Protein AF-A0A6L4BAV4-F1 (afdb_monomer_lite)

Radius of gyration: 19.7 Å; chains: 1; bounding box: 56×46×55 Å

Foldseek 3Di:
DDDDDPPDPDPPPADDADPVDDDVVNHPDDDDPPDDLLNVLVVLLVVLVVVLVVLVVVCVVPVALQSLLVSLLSVVVSVVSVVVSVVVDPDDDDDDPDPLNVLVVQLVVLVVQLVVDPDSSSNSNSSSNNVNSVVVNVVVVD

Secondary structure (DSSP, 8-state):
-------PPPP-------TT---TTS-SS---TT--HHHHHHHHHHHHHHHHHHHHHHHHHHT-HHHHHHHHHHHHHHHHHHHHHHTTS--PPPP---HHHHHHHHHHHHHHHHHH-SSHHHHHHHHHHHHHHHHHHHHHH-

Structure (mmCIF, N/CA/C/O backbone):
data_AF-A0A6L4BAV4-F1
#
_entry.id   AF-A0A6L4BAV4-F1
#
loop_
_atom_site.group_PDB
_atom_site.id
_atom_site.type_symbol
_atom_site.label_atom_id
_atom_site.label_alt_id
_atom_site.label_comp_id
_atom_site.label_asym_id
_atom_site.label_entity_id
_atom_site.label_seq_id
_atom_site.pdbx_PDB_ins_code
_atom_site.Cartn_x
_atom_site.Cartn_y
_atom_site.Cartn_z
_atom_site.occupancy
_atom_site.B_iso_or_equiv
_atom_site.auth_seq_id
_atom_site.auth_comp_id
_atom_site.auth_asym_id
_atom_site.auth_atom_id
_atom_site.pdbx_PDB_model_num
ATOM 1 N N . MET A 1 1 ? -36.711 -8.648 38.706 1.00 34.78 1 MET A N 1
ATOM 2 C CA . MET A 1 1 ? -36.592 -9.532 37.530 1.00 34.78 1 MET A CA 1
ATOM 3 C C . MET A 1 1 ? -35.743 -8.807 36.506 1.00 34.78 1 MET A C 1
ATOM 5 O O . MET A 1 1 ? -36.156 -7.759 36.032 1.00 34.78 1 MET A O 1
ATOM 9 N N . SER A 1 2 ? -34.515 -9.276 36.291 1.00 39.09 2 SER A N 1
ATOM 10 C CA . SER A 1 2 ? -33.519 -8.595 35.460 1.00 39.09 2 SER A CA 1
ATOM 11 C C . SER A 1 2 ? -33.776 -8.884 33.985 1.00 39.09 2 SER A C 1
ATOM 13 O O . SER A 1 2 ? -33.792 -10.043 33.577 1.00 39.09 2 SER A O 1
ATOM 15 N N . HIS A 1 3 ? -33.984 -7.831 33.195 1.00 40.06 3 HIS A N 1
ATOM 16 C CA . HIS A 1 3 ? -34.054 -7.918 31.742 1.00 40.06 3 HIS A CA 1
ATOM 17 C C . HIS A 1 3 ? -32.675 -8.316 31.198 1.00 40.06 3 HIS A C 1
ATOM 19 O O . HIS A 1 3 ? -31.732 -7.529 31.236 1.00 40.06 3 HIS A O 1
ATOM 25 N N . LEU A 1 4 ? -32.563 -9.552 30.708 1.00 40.56 4 LEU A N 1
ATOM 26 C CA . LEU A 1 4 ? -31.474 -9.991 29.840 1.00 40.56 4 LEU A CA 1
ATOM 27 C C . LEU A 1 4 ? -31.533 -9.153 28.558 1.00 40.56 4 LEU A C 1
ATOM 29 O O . LEU A 1 4 ? -32.383 -9.378 27.698 1.00 40.56 4 LEU A O 1
ATOM 33 N N . ALA A 1 5 ? -30.655 -8.158 28.452 1.00 45.88 5 ALA A N 1
ATOM 34 C CA . ALA A 1 5 ? -30.417 -7.466 27.198 1.00 45.88 5 ALA A CA 1
ATOM 35 C C . ALA A 1 5 ? -29.822 -8.479 26.212 1.00 45.88 5 ALA A C 1
ATOM 37 O O . ALA A 1 5 ? -28.716 -8.983 26.417 1.00 45.88 5 ALA A O 1
ATOM 38 N N . LEU A 1 6 ? -30.579 -8.806 25.163 1.00 39.69 6 LEU A N 1
ATOM 39 C CA . LEU A 1 6 ? -30.077 -9.551 24.017 1.00 39.69 6 LEU A CA 1
ATOM 40 C C . LEU A 1 6 ? -28.946 -8.716 23.399 1.00 39.69 6 LEU A C 1
ATOM 42 O O . LEU A 1 6 ? -29.198 -7.706 22.741 1.00 39.69 6 LEU A O 1
ATOM 46 N N . VAL A 1 7 ? -27.696 -9.102 23.649 1.00 48.72 7 VAL A N 1
ATOM 47 C CA . VAL A 1 7 ? -26.542 -8.521 22.959 1.00 48.72 7 VAL A CA 1
ATOM 48 C C . VAL A 1 7 ? -26.656 -8.960 21.505 1.00 48.72 7 VAL A C 1
ATOM 50 O O . VAL A 1 7 ? -26.440 -10.128 21.182 1.00 48.72 7 VAL A O 1
ATOM 53 N N . ALA A 1 8 ? -27.065 -8.042 20.630 1.00 46.94 8 ALA A N 1
ATOM 54 C CA . ALA A 1 8 ? -27.063 -8.292 19.198 1.00 46.94 8 ALA A CA 1
ATOM 55 C C . ALA A 1 8 ? -25.633 -8.678 18.768 1.00 46.94 8 ALA A C 1
ATOM 57 O O . ALA A 1 8 ? -24.680 -8.001 19.172 1.00 46.94 8 ALA A O 1
ATOM 58 N N . PRO A 1 9 ? -25.447 -9.757 17.985 1.00 48.31 9 PRO A N 1
ATOM 59 C CA . PRO A 1 9 ? -24.123 -10.131 17.510 1.00 48.31 9 PRO A CA 1
ATOM 60 C C . PRO A 1 9 ? -23.546 -8.980 16.684 1.00 48.31 9 PRO A C 1
ATOM 62 O O . PRO A 1 9 ? -24.213 -8.448 15.794 1.00 48.31 9 PRO A O 1
ATOM 65 N N . ALA A 1 10 ? -22.313 -8.576 17.000 1.00 49.53 10 ALA A N 1
ATOM 66 C CA . ALA A 1 10 ? -21.615 -7.539 16.251 1.00 49.53 10 ALA A CA 1
ATOM 67 C C . ALA A 1 10 ? -21.596 -7.909 14.754 1.00 49.53 10 ALA A C 1
ATOM 69 O O . ALA A 1 10 ? -21.396 -9.086 14.428 1.00 49.53 10 ALA A O 1
ATOM 70 N N . PRO A 1 11 ? -21.809 -6.947 13.837 1.00 46.53 11 PRO A N 1
ATOM 71 C CA . PRO A 1 11 ? -21.802 -7.230 12.409 1.00 46.53 11 PRO A CA 1
ATOM 72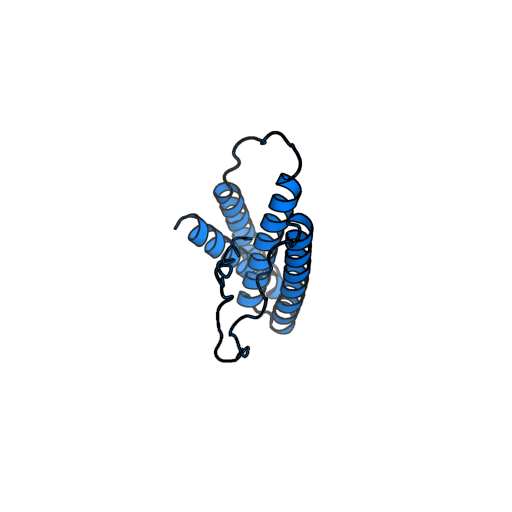 C C . PRO A 1 11 ? -20.472 -7.884 12.020 1.00 46.53 11 PRO A C 1
ATOM 74 O O . PRO A 1 11 ? -19.403 -7.293 12.184 1.00 46.53 11 PRO A O 1
ATOM 77 N N . LYS A 1 12 ? -20.544 -9.121 11.515 1.00 49.75 12 LYS A N 1
ATOM 78 C CA . LYS A 1 12 ? -19.394 -9.840 10.964 1.00 49.75 12 LYS A CA 1
ATOM 79 C C . LYS A 1 12 ? -18.974 -9.134 9.675 1.00 49.75 12 LYS A C 1
ATOM 81 O O . LYS A 1 12 ? -19.543 -9.378 8.616 1.00 49.75 12 LYS A O 1
ATOM 86 N N . ARG A 1 13 ? -18.006 -8.223 9.765 1.00 48.59 13 ARG A N 1
ATOM 87 C CA . ARG A 1 13 ? -17.302 -7.709 8.587 1.00 48.59 13 ARG A CA 1
ATOM 88 C C . ARG A 1 13 ? -16.285 -8.768 8.178 1.00 48.59 13 ARG A C 1
ATOM 90 O O . ARG A 1 13 ? -15.280 -8.940 8.861 1.00 48.59 13 ARG A O 1
ATOM 97 N N . GLY A 1 14 ? -16.604 -9.515 7.127 1.00 48.66 14 GLY A N 1
ATOM 98 C CA . GLY A 1 14 ? -15.708 -10.525 6.580 1.00 48.66 14 GLY A CA 1
ATOM 99 C C . GLY A 1 14 ? -14.543 -9.891 5.834 1.00 48.66 14 GLY A C 1
ATOM 100 O O . GLY A 1 14 ? -14.734 -8.976 5.036 1.00 48.66 14 GLY A O 1
ATOM 101 N N . THR A 1 15 ? -13.336 -10.380 6.094 1.00 47.38 15 THR A N 1
ATOM 102 C CA . THR A 1 15 ? -12.187 -10.180 5.207 1.00 47.38 15 THR A CA 1
ATOM 103 C C . THR A 1 15 ? -12.368 -11.114 4.012 1.00 47.38 15 THR A C 1
ATOM 105 O O . THR A 1 15 ? -12.703 -12.274 4.229 1.00 47.38 15 THR A O 1
ATOM 108 N N . ALA A 1 16 ? -12.210 -10.617 2.782 1.00 47.41 16 ALA A N 1
ATOM 109 C CA . ALA A 1 16 ? -12.504 -11.343 1.541 1.00 47.41 16 ALA A CA 1
ATOM 110 C C . ALA A 1 16 ? -12.085 -12.829 1.562 1.00 47.41 16 ALA A C 1
ATOM 112 O O . ALA A 1 16 ? -10.977 -13.168 1.979 1.00 47.41 16 ALA A O 1
ATOM 113 N N . SER A 1 17 ? -12.970 -13.711 1.085 1.00 49.16 17 SER A N 1
ATOM 114 C CA . SER A 1 17 ? -12.679 -15.136 0.917 1.00 49.16 17 SER A CA 1
ATOM 115 C C . SER A 1 17 ? -11.911 -15.370 -0.382 1.00 49.16 17 SER A C 1
ATOM 117 O O . SER A 1 17 ? -12.371 -14.960 -1.447 1.00 49.16 17 SER A O 1
ATOM 119 N N . HIS A 1 18 ? -10.791 -16.083 -0.313 1.00 53.41 18 HIS A N 1
ATOM 120 C CA . HIS A 1 18 ? -10.119 -16.647 -1.484 1.00 53.41 18 HIS A CA 1
ATOM 121 C C . HIS A 1 18 ? -10.379 -18.158 -1.523 1.00 53.41 18 HIS A C 1
ATOM 123 O O . HIS A 1 18 ? -10.443 -18.776 -0.460 1.00 53.41 18 HIS A O 1
ATOM 129 N N . GLU A 1 19 ? -10.463 -18.777 -2.709 1.00 55.31 19 GLU A N 1
ATOM 130 C CA . GLU A 1 19 ? -10.677 -20.237 -2.836 1.00 55.31 19 GLU A CA 1
ATOM 131 C C . GLU A 1 19 ? -9.659 -21.067 -2.039 1.00 55.31 19 GLU A C 1
ATOM 133 O O . GLU A 1 19 ? -9.982 -22.141 -1.548 1.00 55.31 19 GLU A O 1
ATOM 138 N N . PHE A 1 20 ? -8.445 -20.549 -1.846 1.00 53.06 20 PHE A N 1
ATOM 139 C CA . PHE A 1 20 ? -7.386 -21.237 -1.109 1.00 53.06 20 PHE A CA 1
ATOM 140 C C . PHE A 1 20 ? -7.485 -21.086 0.423 1.00 53.06 20 PHE A C 1
ATOM 142 O O . PHE A 1 20 ? -6.972 -21.923 1.162 1.00 53.06 20 PHE A O 1
ATOM 149 N N . PHE A 1 21 ? -8.153 -20.042 0.926 1.00 49.97 21 PHE A N 1
ATOM 150 C CA . PHE A 1 21 ? -8.281 -19.771 2.361 1.00 49.97 21 PHE A CA 1
ATOM 151 C C . PHE A 1 21 ? -9.686 -20.124 2.848 1.00 49.97 21 PHE A C 1
ATOM 153 O O . PHE A 1 21 ? -10.569 -19.275 2.953 1.00 49.97 21 PHE A O 1
ATOM 160 N N . HIS A 1 22 ? -9.897 -21.399 3.169 1.00 48.09 22 HIS A N 1
ATOM 161 C CA . HIS A 1 22 ? -11.105 -21.857 3.854 1.00 48.09 22 HIS A CA 1
ATOM 162 C C . HIS A 1 22 ? -10.890 -21.803 5.371 1.00 48.09 22 HIS A C 1
ATOM 164 O O . HIS A 1 22 ? -10.488 -22.776 6.004 1.00 48.09 22 HIS A O 1
ATOM 170 N N . SER A 1 23 ? -11.143 -20.640 5.971 1.00 50.44 23 SER A N 1
ATOM 171 C CA . SER A 1 23 ? -11.423 -20.577 7.411 1.00 50.44 23 SER A CA 1
ATOM 172 C C . SER A 1 23 ? -12.778 -21.251 7.657 1.00 50.44 23 SER A C 1
ATOM 174 O O . SER A 1 23 ? -13.710 -21.025 6.888 1.00 50.44 23 SER A O 1
ATOM 176 N N . ILE A 1 24 ? -12.904 -22.056 8.720 1.00 52.28 24 ILE A N 1
ATOM 177 C CA . ILE A 1 24 ? -14.148 -22.768 9.094 1.00 52.28 24 ILE A CA 1
ATOM 178 C C . ILE A 1 24 ? -15.344 -21.797 9.215 1.00 52.28 24 ILE A C 1
ATOM 180 O O . ILE A 1 24 ? -16.478 -22.188 8.960 1.00 52.28 24 ILE A O 1
ATOM 184 N N . ASP A 1 25 ? -15.075 -20.514 9.493 1.00 54.38 25 ASP A N 1
ATOM 185 C CA . ASP A 1 25 ? -16.064 -19.430 9.554 1.00 54.38 25 ASP A CA 1
ATOM 186 C C . ASP A 1 25 ? -15.827 -18.312 8.513 1.00 54.38 25 ASP A C 1
ATOM 188 O O . ASP A 1 25 ? -16.386 -17.219 8.640 1.00 54.38 25 ASP A O 1
ATOM 192 N N . GLY A 1 26 ? -14.951 -18.527 7.524 1.00 52.69 26 GLY A N 1
ATOM 193 C CA . GLY A 1 26 ? -14.617 -17.568 6.459 1.00 52.69 26 GLY A CA 1
ATOM 194 C C . GLY A 1 26 ? -13.851 -16.312 6.899 1.00 52.69 26 GLY A C 1
ATOM 195 O O . GLY A 1 26 ? -13.510 -15.483 6.063 1.00 52.69 26 GLY A O 1
ATOM 196 N N . ASN A 1 27 ? -13.553 -16.158 8.191 1.00 52.59 27 ASN A N 1
ATOM 197 C CA . ASN A 1 27 ? -12.874 -14.983 8.735 1.00 52.59 27 ASN A CA 1
ATOM 198 C C . ASN A 1 27 ? -11.450 -15.338 9.178 1.00 52.59 27 ASN A C 1
ATOM 200 O O . ASN A 1 27 ? -11.263 -16.306 9.918 1.00 52.59 27 ASN A O 1
ATOM 204 N N . LEU A 1 28 ? -10.460 -14.542 8.759 1.00 55.16 28 LEU A N 1
ATOM 205 C CA . LEU A 1 28 ? -9.082 -14.630 9.266 1.00 55.16 28 LEU A CA 1
ATOM 206 C C . LEU A 1 28 ? -8.942 -13.987 10.655 1.00 55.16 28 LEU A C 1
ATOM 208 O O . LEU A 1 28 ? -8.058 -14.350 11.425 1.00 55.16 28 LEU A O 1
ATOM 212 N N . LEU A 1 29 ? -9.836 -13.051 10.989 1.00 58.19 29 LEU A N 1
ATOM 213 C CA . LEU A 1 29 ? -9.866 -12.338 12.264 1.00 58.19 29 LEU A CA 1
ATOM 214 C C . LEU A 1 29 ? -11.294 -12.292 12.814 1.00 58.19 29 LEU A C 1
ATOM 216 O O . LEU A 1 29 ? -12.257 -12.101 12.074 1.00 58.19 29 LEU A O 1
ATOM 220 N N . GLN A 1 30 ? -11.435 -12.438 14.130 1.00 57.56 30 GLN A N 1
ATOM 221 C CA . GLN A 1 30 ? -12.715 -12.253 14.813 1.00 57.56 30 GLN A CA 1
ATOM 222 C C . GLN A 1 30 ? -12.865 -10.799 15.267 1.00 57.56 30 GLN A C 1
ATOM 224 O O . GLN A 1 30 ? -12.029 -10.292 16.013 1.00 57.56 30 GLN A O 1
ATOM 229 N N . VAL A 1 31 ? -13.968 -10.152 14.887 1.00 60.84 31 VAL A N 1
ATOM 230 C CA . VAL A 1 31 ? -14.352 -8.843 15.435 1.00 60.84 31 VAL A CA 1
ATOM 231 C C . VAL A 1 31 ? -14.818 -9.045 16.879 1.00 60.84 31 VAL A C 1
ATOM 233 O O . VAL A 1 31 ? -15.850 -9.673 17.116 1.00 60.84 31 VAL A O 1
ATOM 236 N N . ARG A 1 32 ? -14.058 -8.533 17.852 1.00 62.75 32 ARG A N 1
ATOM 237 C CA . ARG A 1 32 ? -14.400 -8.599 19.282 1.00 62.75 32 ARG A CA 1
ATOM 238 C C . ARG A 1 32 ? -14.762 -7.212 19.802 1.00 62.75 32 ARG A C 1
ATOM 240 O O . ARG A 1 32 ? -14.087 -6.236 19.492 1.00 62.75 32 ARG A O 1
ATOM 247 N N . GLN A 1 33 ? -15.824 -7.132 20.602 1.00 63.72 33 GLN A N 1
ATOM 248 C CA . GLN A 1 33 ? -16.158 -5.907 21.331 1.00 63.72 33 GLN A CA 1
ATOM 249 C C . GLN A 1 33 ? -15.165 -5.690 22.482 1.00 63.72 33 GLN A C 1
ATOM 251 O O . GLN A 1 33 ? -14.697 -6.655 23.084 1.00 63.72 33 GLN A O 1
ATOM 256 N N . GLY A 1 34 ? -14.871 -4.426 22.794 1.00 69.62 34 GLY A N 1
ATOM 257 C CA . GLY A 1 34 ? -14.026 -4.048 23.932 1.00 69.62 34 GLY A CA 1
ATOM 258 C C . GLY A 1 34 ? -12.518 -4.034 23.666 1.00 69.62 34 GLY A C 1
ATOM 259 O O . GLY A 1 34 ? -11.758 -3.859 24.612 1.00 69.62 34 GLY A O 1
ATOM 260 N N . ILE A 1 35 ? -12.071 -4.203 22.414 1.00 73.44 35 ILE A N 1
ATOM 261 C CA . ILE A 1 35 ? -10.670 -3.939 22.057 1.00 73.44 35 ILE A CA 1
ATOM 262 C C . ILE A 1 35 ? -10.453 -2.424 22.038 1.00 73.44 35 ILE A C 1
ATOM 264 O O . ILE A 1 35 ? -11.229 -1.688 21.427 1.00 73.44 35 ILE A O 1
ATOM 268 N N . ASP A 1 36 ? -9.393 -1.980 22.708 1.00 82.56 36 ASP A N 1
ATOM 269 C CA . ASP A 1 36 ? -8.949 -0.593 22.668 1.00 82.56 36 ASP A CA 1
ATOM 270 C C . ASP A 1 36 ? -8.557 -0.181 21.238 1.00 82.56 36 ASP A C 1
ATOM 272 O O . ASP A 1 36 ? -7.832 -0.899 20.546 1.00 82.56 36 ASP A O 1
ATOM 276 N N . LEU A 1 37 ? -9.053 0.974 20.785 1.00 81.69 37 LEU A N 1
ATOM 277 C CA . LEU A 1 37 ? -8.864 1.434 19.409 1.00 81.69 37 LEU A CA 1
ATOM 278 C C . LEU A 1 37 ? -7.384 1.675 19.084 1.00 81.69 37 LEU A C 1
ATOM 280 O O . LEU A 1 37 ? -6.946 1.300 18.000 1.00 81.69 37 LEU A O 1
ATOM 284 N N . SER A 1 38 ? -6.612 2.257 20.007 1.00 82.12 38 SER A N 1
ATOM 285 C CA . SER A 1 38 ? -5.183 2.508 19.783 1.00 82.12 38 SER A CA 1
ATOM 286 C C . SER A 1 38 ? -4.415 1.192 19.693 1.00 82.12 38 SER A C 1
ATOM 288 O O . SER A 1 38 ? -3.658 0.988 18.746 1.00 82.12 38 SER A O 1
ATOM 290 N N . ALA A 1 39 ? -4.694 0.239 20.587 1.00 81.69 39 ALA A N 1
ATOM 291 C CA . ALA A 1 39 ? -4.105 -1.095 20.511 1.00 81.69 39 ALA A CA 1
ATOM 292 C C . ALA A 1 39 ? -4.459 -1.826 19.200 1.00 81.69 39 ALA A C 1
ATOM 294 O O . ALA A 1 39 ? -3.611 -2.512 18.627 1.00 81.69 39 ALA A O 1
ATOM 295 N N . ALA A 1 40 ? -5.692 -1.675 18.704 1.00 84.44 40 ALA A N 1
ATOM 296 C CA . ALA A 1 40 ? -6.117 -2.265 17.436 1.00 84.44 40 ALA A CA 1
ATOM 297 C C . ALA A 1 40 ? -5.400 -1.636 16.229 1.00 84.44 40 ALA A C 1
ATOM 299 O O . ALA A 1 40 ? -4.951 -2.364 15.344 1.00 84.44 40 ALA A O 1
ATOM 300 N N . LEU A 1 41 ? -5.267 -0.305 16.194 1.00 86.94 41 LEU A N 1
ATOM 301 C CA . LEU A 1 41 ? -4.551 0.405 15.128 1.00 86.94 41 LEU A CA 1
ATOM 302 C C . LEU A 1 41 ? -3.066 0.022 15.103 1.00 86.94 41 LEU A C 1
ATOM 304 O O . LEU A 1 41 ? -2.541 -0.279 14.031 1.00 86.94 41 LEU A O 1
ATOM 308 N N . LEU A 1 42 ? -2.424 -0.085 16.271 1.00 85.12 42 LEU A N 1
ATOM 309 C CA . LEU A 1 42 ? -1.041 -0.550 16.381 1.00 85.12 42 LEU A CA 1
ATOM 310 C C . LEU A 1 42 ? -0.875 -1.978 15.836 1.00 85.12 42 LEU A C 1
ATOM 312 O O . LEU A 1 42 ? 0.027 -2.240 15.041 1.00 85.12 42 LEU A O 1
ATOM 316 N N . GLN A 1 43 ? -1.770 -2.901 16.206 1.00 84.81 43 GLN A N 1
ATOM 317 C CA . GLN A 1 43 ? -1.744 -4.277 15.694 1.00 84.81 43 GLN A CA 1
ATOM 318 C C . GLN A 1 43 ? -1.900 -4.331 14.170 1.00 84.81 43 GLN A C 1
ATOM 320 O O . GLN A 1 43 ? -1.178 -5.076 13.506 1.00 84.81 43 GLN A O 1
ATOM 325 N N . VAL A 1 44 ? -2.809 -3.530 13.606 1.00 88.31 44 VAL A N 1
ATOM 326 C CA . VAL A 1 44 ? -2.973 -3.420 12.150 1.00 88.31 44 VAL A CA 1
ATOM 327 C C . VAL A 1 44 ? -1.706 -2.862 11.503 1.00 88.31 44 VAL A C 1
ATOM 329 O O . VAL A 1 44 ? -1.262 -3.411 10.499 1.00 88.31 44 VAL A O 1
ATOM 332 N N . SER A 1 45 ? -1.085 -1.836 12.087 1.00 86.62 45 SER A N 1
ATOM 333 C CA . SER A 1 45 ? 0.164 -1.268 11.570 1.00 86.62 45 SER A CA 1
ATOM 334 C C . SER A 1 45 ? 1.291 -2.306 11.521 1.00 86.62 45 SER A C 1
ATOM 336 O O . SER A 1 45 ? 1.945 -2.451 10.489 1.00 86.62 45 SER A O 1
ATOM 338 N N . CYS A 1 46 ? 1.464 -3.110 12.577 1.00 86.25 46 CYS A N 1
ATOM 339 C CA . CYS A 1 46 ? 2.452 -4.196 12.598 1.00 86.25 46 CYS A CA 1
ATOM 340 C C . CYS A 1 46 ? 2.171 -5.286 11.547 1.00 86.25 46 CYS A C 1
ATOM 342 O O . CYS A 1 46 ? 3.098 -5.803 10.916 1.00 86.25 46 CYS A O 1
ATOM 344 N N . LEU A 1 47 ? 0.899 -5.646 11.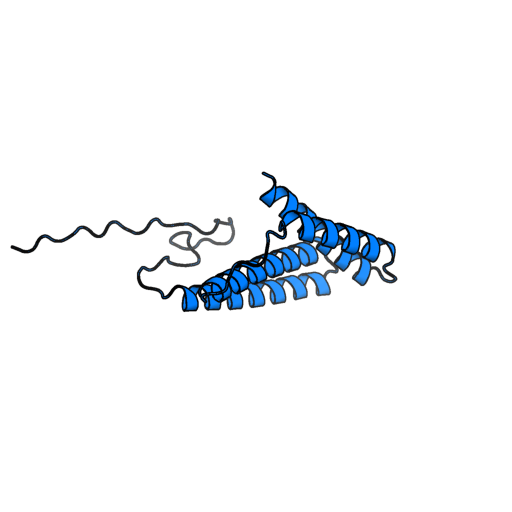347 1.00 90.50 47 LEU A N 1
ATOM 345 C CA . LEU A 1 47 ? 0.506 -6.618 10.322 1.00 90.50 47 LEU A CA 1
ATOM 346 C C . LEU A 1 47 ? 0.768 -6.087 8.910 1.00 90.50 47 LEU A C 1
ATOM 348 O O . LEU A 1 47 ? 1.259 -6.837 8.069 1.00 90.50 47 LEU A O 1
ATOM 352 N N . LEU A 1 48 ? 0.480 -4.808 8.656 1.00 92.69 48 LEU A N 1
ATOM 353 C CA . LEU A 1 48 ? 0.770 -4.164 7.375 1.00 92.69 48 LEU A CA 1
ATOM 354 C C . LEU A 1 48 ? 2.278 -4.106 7.110 1.00 92.69 48 LEU A C 1
ATOM 356 O O . LEU A 1 48 ? 2.695 -4.415 5.999 1.00 92.69 48 LEU A O 1
ATOM 360 N N . ASP A 1 49 ? 3.107 -3.819 8.116 1.00 90.50 49 ASP A N 1
ATOM 361 C CA . ASP A 1 49 ? 4.566 -3.844 7.944 1.00 90.50 49 ASP A CA 1
ATOM 362 C C . ASP A 1 49 ? 5.075 -5.251 7.589 1.00 90.50 49 ASP A C 1
ATOM 364 O O . ASP A 1 49 ? 5.852 -5.428 6.649 1.00 90.50 49 ASP A O 1
ATOM 368 N N . THR A 1 50 ? 4.550 -6.276 8.268 1.00 91.75 50 THR A N 1
ATOM 369 C CA . THR A 1 50 ? 4.873 -7.683 7.975 1.00 91.75 50 THR A CA 1
ATOM 370 C C . THR A 1 50 ? 4.432 -8.078 6.562 1.00 91.75 50 THR A C 1
ATOM 372 O O . THR A 1 50 ? 5.190 -8.706 5.823 1.00 91.75 50 THR A O 1
ATOM 375 N N . ALA A 1 51 ? 3.218 -7.689 6.159 1.00 92.75 51 ALA A N 1
ATOM 376 C CA . ALA A 1 51 ? 2.696 -7.954 4.822 1.00 92.75 51 ALA A CA 1
ATOM 377 C C . ALA A 1 51 ? 3.534 -7.253 3.745 1.00 92.75 51 ALA A C 1
ATOM 379 O O . ALA A 1 51 ? 3.882 -7.868 2.738 1.00 92.75 51 ALA A O 1
ATOM 380 N N . ARG A 1 52 ? 3.919 -5.993 3.977 1.00 94.06 52 ARG A N 1
ATOM 381 C CA . ARG A 1 52 ? 4.792 -5.234 3.078 1.00 94.06 52 ARG A CA 1
ATOM 382 C C . ARG A 1 52 ? 6.141 -5.922 2.916 1.00 94.06 52 ARG A C 1
ATOM 384 O O . ARG A 1 52 ? 6.582 -6.096 1.786 1.00 94.06 52 ARG A O 1
ATOM 391 N N . ALA A 1 53 ? 6.772 -6.347 4.011 1.00 92.56 53 ALA A N 1
ATOM 392 C CA . ALA A 1 53 ? 8.053 -7.050 3.969 1.00 92.56 53 ALA A CA 1
ATOM 393 C C . ALA A 1 53 ? 7.968 -8.359 3.164 1.00 92.56 53 ALA A C 1
ATOM 395 O O . ALA A 1 53 ? 8.825 -8.621 2.321 1.00 92.56 53 ALA A O 1
ATOM 396 N N . ALA A 1 54 ? 6.907 -9.147 3.365 1.00 93.06 54 ALA A N 1
ATOM 397 C CA . ALA A 1 54 ? 6.686 -10.381 2.613 1.00 93.06 54 ALA A CA 1
ATOM 398 C C . ALA A 1 54 ? 6.509 -10.119 1.107 1.00 93.06 54 ALA A C 1
ATOM 400 O O . ALA A 1 54 ? 7.131 -10.785 0.282 1.00 93.06 54 ALA A O 1
ATOM 401 N N . VAL A 1 55 ? 5.702 -9.119 0.742 1.00 93.12 55 VAL A N 1
ATOM 402 C CA . VAL A 1 55 ? 5.473 -8.751 -0.663 1.00 93.12 55 VAL A CA 1
ATOM 403 C C . VAL A 1 55 ? 6.733 -8.159 -1.303 1.00 93.12 55 VAL A C 1
ATOM 405 O O . VAL A 1 55 ? 7.020 -8.461 -2.459 1.00 93.12 55 VAL A O 1
ATOM 408 N N . LEU A 1 56 ? 7.520 -7.368 -0.566 1.00 91.56 56 LEU A N 1
ATOM 409 C CA . LEU A 1 56 ? 8.802 -6.854 -1.052 1.00 91.56 56 LEU A CA 1
ATOM 410 C C . LEU A 1 56 ? 9.795 -7.981 -1.330 1.00 91.56 56 LEU A C 1
ATOM 412 O O . LEU A 1 56 ? 10.436 -7.935 -2.372 1.00 91.56 56 LEU A O 1
ATOM 416 N N . SER A 1 57 ? 9.877 -9.007 -0.476 1.00 92.69 57 SER A N 1
ATOM 417 C CA . SER A 1 57 ? 10.719 -10.182 -0.749 1.00 92.69 57 SER A CA 1
ATOM 418 C C . SER A 1 57 ? 10.365 -10.809 -2.099 1.00 92.69 57 SER A C 1
ATOM 420 O O . SER A 1 57 ? 11.239 -10.995 -2.937 1.00 92.69 57 SER A O 1
ATOM 422 N N . VAL A 1 58 ? 9.071 -11.039 -2.355 1.00 93.00 58 VAL A N 1
ATOM 423 C CA . VAL A 1 58 ? 8.589 -11.565 -3.645 1.00 93.00 58 VAL A CA 1
ATOM 424 C C . VAL A 1 58 ? 8.948 -10.622 -4.797 1.00 93.00 58 VAL A C 1
ATOM 426 O O . VAL A 1 58 ? 9.412 -11.069 -5.845 1.00 93.00 58 VAL A O 1
ATOM 429 N N . ALA A 1 59 ? 8.764 -9.313 -4.608 1.00 90.62 59 ALA A N 1
ATOM 430 C CA . ALA A 1 59 ? 9.092 -8.315 -5.619 1.00 90.62 59 ALA A CA 1
ATOM 431 C C . ALA A 1 59 ? 10.585 -8.319 -5.973 1.00 90.62 59 ALA A C 1
ATOM 433 O O . ALA A 1 59 ? 10.938 -8.212 -7.147 1.00 90.62 59 ALA A O 1
ATOM 434 N N . GLU A 1 60 ? 11.464 -8.472 -4.982 1.00 89.12 60 GLU A N 1
ATOM 435 C CA . GLU A 1 60 ? 12.910 -8.507 -5.187 1.00 89.12 60 GLU A CA 1
ATOM 436 C C . GLU A 1 60 ? 13.389 -9.817 -5.813 1.00 89.12 60 GLU A C 1
ATOM 438 O O . GLU A 1 60 ? 14.201 -9.771 -6.742 1.00 89.12 60 GLU A O 1
ATOM 443 N N . ASP A 1 61 ? 12.859 -10.953 -5.355 1.00 92.56 61 ASP A N 1
ATOM 444 C CA . ASP A 1 61 ? 13.217 -12.285 -5.850 1.00 92.56 61 ASP A CA 1
ATOM 445 C C . ASP A 1 61 ? 12.813 -12.472 -7.320 1.00 92.56 61 ASP A C 1
ATOM 447 O O . ASP A 1 61 ? 13.532 -13.104 -8.098 1.00 92.56 61 ASP A O 1
ATOM 451 N N . HIS A 1 62 ? 11.683 -11.882 -7.722 1.00 89.88 62 HIS A N 1
ATOM 452 C CA . HIS A 1 62 ? 11.110 -12.053 -9.059 1.00 89.88 62 HIS A CA 1
ATOM 453 C C . HIS A 1 62 ? 11.208 -10.817 -9.963 1.00 89.88 62 HIS A C 1
ATOM 455 O O . HIS A 1 62 ? 10.821 -10.896 -11.127 1.00 89.88 62 HIS A O 1
ATOM 461 N N . GLN A 1 63 ? 11.737 -9.692 -9.468 1.00 87.75 63 GLN A N 1
ATOM 462 C CA . GLN A 1 63 ? 11.720 -8.394 -10.163 1.00 87.75 63 GLN A CA 1
ATOM 463 C C . GLN A 1 63 ? 10.315 -8.030 -10.678 1.00 87.75 63 GLN A C 1
ATOM 465 O O . GLN A 1 63 ? 10.148 -7.564 -11.807 1.00 87.75 63 GLN A O 1
ATOM 470 N N . ASP A 1 64 ? 9.304 -8.262 -9.842 1.00 89.12 64 ASP A N 1
ATOM 471 C CA . ASP A 1 64 ? 7.893 -8.119 -10.190 1.00 89.12 64 ASP A CA 1
ATOM 472 C C . ASP A 1 64 ? 7.390 -6.708 -9.836 1.00 89.12 64 ASP A C 1
ATOM 474 O O . ASP A 1 64 ? 7.406 -6.269 -8.680 1.00 89.12 64 ASP A O 1
ATOM 478 N N . ASN A 1 65 ? 6.942 -5.969 -10.853 1.00 86.56 65 ASN A N 1
ATOM 479 C CA . ASN A 1 65 ? 6.412 -4.617 -10.693 1.00 86.56 65 ASN A CA 1
ATOM 480 C C . ASN A 1 65 ? 5.041 -4.589 -10.004 1.00 86.56 65 ASN A C 1
ATOM 482 O O . ASN A 1 65 ? 4.758 -3.641 -9.274 1.00 86.56 65 ASN A O 1
ATOM 486 N N . VAL A 1 66 ? 4.202 -5.607 -10.202 1.00 91.25 66 VAL A N 1
ATOM 487 C CA . VAL A 1 66 ? 2.907 -5.748 -9.528 1.00 91.25 66 VAL A CA 1
ATOM 488 C C . VAL A 1 66 ? 3.133 -5.988 -8.042 1.00 91.25 66 VAL A C 1
ATOM 490 O O . VAL A 1 66 ? 2.488 -5.339 -7.218 1.00 91.25 66 VAL A O 1
ATOM 493 N N . ALA A 1 67 ? 4.097 -6.838 -7.685 1.00 90.56 67 ALA A N 1
ATOM 494 C CA . ALA A 1 67 ? 4.482 -7.043 -6.291 1.00 90.56 67 ALA A CA 1
ATOM 495 C C . ALA A 1 67 ? 5.039 -5.751 -5.663 1.00 90.56 67 ALA A C 1
ATOM 497 O O . ALA A 1 67 ? 4.618 -5.368 -4.571 1.00 90.56 67 ALA A O 1
ATOM 498 N N . HIS A 1 68 ? 5.894 -5.001 -6.370 1.00 90.50 68 HIS A N 1
ATOM 499 C CA . HIS A 1 68 ? 6.313 -3.670 -5.909 1.00 90.50 68 HIS A CA 1
ATOM 500 C C . HIS A 1 68 ? 5.126 -2.714 -5.715 1.00 90.50 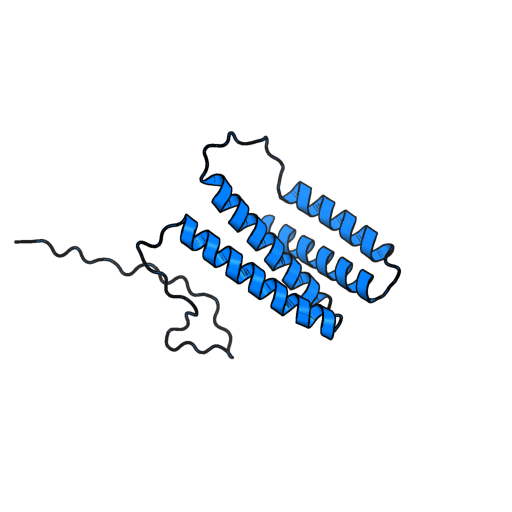68 HIS A C 1
ATOM 502 O O . HIS A 1 68 ? 5.067 -2.012 -4.705 1.00 90.50 68 HIS A O 1
ATOM 508 N N . GLY A 1 69 ? 4.161 -2.701 -6.637 1.00 89.62 69 GLY A N 1
ATOM 509 C CA . GLY A 1 69 ? 2.948 -1.894 -6.508 1.00 89.62 69 GLY A CA 1
ATOM 510 C C . GLY A 1 69 ? 2.096 -2.287 -5.298 1.00 89.62 69 GLY A C 1
ATOM 511 O O . GLY A 1 69 ? 1.655 -1.422 -4.543 1.00 89.62 69 GLY A O 1
ATOM 512 N N . ALA A 1 70 ? 1.928 -3.585 -5.047 1.00 92.88 70 ALA A N 1
ATOM 513 C CA . ALA A 1 70 ? 1.208 -4.085 -3.881 1.00 92.88 70 ALA A CA 1
ATOM 514 C C . ALA A 1 70 ? 1.896 -3.688 -2.563 1.00 92.88 70 ALA A C 1
ATOM 516 O O . ALA A 1 70 ? 1.224 -3.213 -1.647 1.00 92.88 70 ALA A O 1
ATOM 517 N N . ALA A 1 71 ? 3.227 -3.796 -2.476 1.00 91.12 71 ALA A N 1
ATOM 518 C CA . ALA A 1 71 ? 3.983 -3.329 -1.313 1.00 91.12 71 ALA A CA 1
ATOM 519 C C . ALA A 1 71 ? 3.758 -1.831 -1.041 1.00 91.12 71 ALA A C 1
ATOM 521 O O . ALA A 1 71 ? 3.581 -1.428 0.109 1.00 91.12 71 ALA A O 1
ATOM 522 N N . TYR A 1 72 ? 3.695 -1.016 -2.096 1.00 91.00 72 TYR A N 1
ATOM 523 C CA . TYR A 1 72 ? 3.411 0.413 -1.984 1.00 91.00 72 TYR A CA 1
ATOM 524 C C . TYR A 1 72 ? 1.997 0.725 -1.501 1.00 91.00 72 TYR A C 1
ATOM 526 O O . TYR A 1 72 ? 1.813 1.614 -0.673 1.00 91.00 72 TYR A O 1
ATOM 534 N N . LEU A 1 73 ? 0.992 -0.005 -1.985 1.00 91.56 73 LEU A N 1
ATOM 535 C CA . LEU A 1 73 ? -0.380 0.149 -1.498 1.00 91.56 73 LEU A CA 1
ATOM 536 C C . LEU A 1 73 ? -0.489 -0.196 -0.008 1.00 91.56 73 LEU A C 1
ATOM 538 O O . LEU A 1 73 ? -1.182 0.501 0.734 1.00 91.56 73 LEU A O 1
ATOM 542 N N . ILE A 1 74 ? 0.230 -1.229 0.442 1.00 92.75 74 ILE A N 1
ATOM 543 C CA . ILE A 1 74 ? 0.301 -1.596 1.861 1.00 92.75 74 ILE A CA 1
ATOM 544 C C . ILE A 1 74 ? 0.953 -0.472 2.677 1.00 92.75 74 ILE A C 1
ATOM 546 O O . ILE A 1 74 ? 0.440 -0.117 3.736 1.00 92.75 74 ILE A O 1
ATOM 550 N N . GLU A 1 75 ? 2.035 0.130 2.177 1.00 90.50 75 GLU A N 1
ATOM 551 C CA . GLU A 1 75 ? 2.696 1.269 2.828 1.00 90.50 75 GLU A CA 1
ATOM 552 C C . GLU A 1 75 ? 1.766 2.483 2.964 1.00 90.50 75 GLU A C 1
ATOM 554 O O . GLU A 1 75 ? 1.681 3.080 4.038 1.00 90.50 75 GLU A O 1
ATOM 559 N N . LEU A 1 76 ? 1.010 2.818 1.912 1.00 87.50 76 LEU A N 1
ATOM 560 C CA . LEU A 1 76 ? 0.013 3.892 1.961 1.00 87.50 76 LEU A CA 1
ATOM 561 C C . LEU A 1 76 ? -1.085 3.598 2.990 1.00 87.50 76 LEU A C 1
ATOM 563 O O . LEU A 1 76 ? -1.435 4.471 3.786 1.00 87.50 76 LEU A O 1
ATOM 567 N N . ALA A 1 77 ? -1.598 2.364 3.017 1.00 89.44 77 ALA A N 1
ATOM 568 C CA . ALA A 1 77 ? -2.589 1.943 4.003 1.00 89.44 77 ALA A CA 1
ATOM 569 C C . ALA A 1 77 ? -2.043 2.041 5.437 1.00 89.44 77 ALA A C 1
ATOM 571 O O . ALA A 1 77 ? -2.735 2.530 6.330 1.00 89.44 77 ALA A O 1
ATOM 572 N N . GLN A 1 78 ? -0.790 1.638 5.656 1.00 88.56 78 GLN A N 1
ATOM 573 C CA . GLN A 1 78 ? -0.133 1.750 6.955 1.00 88.56 78 GLN A CA 1
ATOM 574 C C . GLN A 1 78 ? 0.023 3.213 7.384 1.00 88.56 78 GLN A C 1
ATOM 576 O O . GLN A 1 78 ? -0.264 3.549 8.532 1.00 88.56 78 GLN A O 1
ATOM 581 N N . GLY A 1 79 ? 0.413 4.096 6.461 1.00 84.06 79 GLY A N 1
ATOM 582 C CA . GLY A 1 79 ? 0.502 5.534 6.709 1.00 84.06 79 GLY A CA 1
ATOM 583 C C . GLY A 1 79 ? -0.826 6.131 7.182 1.00 84.06 79 GLY A C 1
ATOM 584 O O . GLY A 1 79 ? -0.844 6.893 8.147 1.00 84.06 79 GLY A O 1
ATOM 585 N N . LEU A 1 80 ? -1.946 5.729 6.572 1.00 84.62 80 LEU A N 1
ATOM 586 C CA . LEU A 1 80 ? -3.287 6.160 6.987 1.00 84.62 80 LEU A CA 1
ATOM 587 C C . LEU A 1 80 ? -3.671 5.636 8.378 1.00 84.62 80 LEU A C 1
ATOM 589 O O . LEU A 1 80 ? -4.248 6.380 9.170 1.00 84.62 80 LEU A O 1
ATOM 593 N N . VAL A 1 81 ? -3.331 4.385 8.701 1.00 87.06 81 VAL A N 1
ATOM 594 C CA . VAL A 1 81 ? -3.561 3.801 10.035 1.00 87.06 81 VAL A CA 1
ATOM 595 C C . VAL A 1 81 ? -2.759 4.546 11.103 1.00 87.06 81 VAL A C 1
ATOM 597 O O . VAL A 1 81 ? -3.323 4.946 12.121 1.00 87.06 81 VAL A O 1
ATOM 600 N N . ASN A 1 82 ? -1.477 4.808 10.846 1.00 84.12 82 ASN A N 1
ATOM 601 C CA . ASN A 1 82 ? -0.611 5.559 11.758 1.00 84.12 82 ASN A CA 1
ATOM 602 C C . ASN A 1 82 ? -1.091 7.012 11.920 1.00 84.12 82 ASN A C 1
ATOM 604 O O . ASN A 1 82 ? -1.069 7.561 13.021 1.00 84.12 82 ASN A O 1
ATOM 608 N N . ALA A 1 83 ? -1.566 7.643 10.841 1.00 80.56 83 ALA A N 1
ATOM 609 C CA . ALA A 1 83 ? -2.153 8.979 10.899 1.00 80.56 83 ALA A CA 1
ATOM 610 C C . ALA A 1 83 ? -3.442 9.001 11.736 1.00 80.56 83 ALA A C 1
ATOM 612 O O . ALA A 1 83 ? -3.639 9.925 12.524 1.00 80.56 83 ALA A O 1
ATOM 613 N N . ALA A 1 84 ? -4.292 7.976 11.615 1.00 81.69 84 ALA A N 1
ATOM 614 C CA . ALA A 1 84 ? -5.493 7.832 12.433 1.00 81.69 84 ALA A CA 1
ATOM 615 C C . ALA A 1 84 ? -5.156 7.641 13.920 1.00 81.69 84 ALA A C 1
ATOM 617 O O . ALA A 1 84 ? -5.807 8.249 14.765 1.00 81.69 84 ALA A O 1
ATOM 618 N N . GLU A 1 85 ? -4.114 6.867 14.241 1.00 80.12 85 GLU A N 1
ATOM 619 C CA . GLU A 1 85 ? -3.596 6.741 15.609 1.00 80.12 85 GLU A CA 1
ATOM 620 C C . GLU A 1 85 ? -3.114 8.097 16.155 1.00 80.12 85 GLU A C 1
ATOM 622 O O . GLU A 1 85 ? -3.470 8.483 17.269 1.00 80.12 85 GLU A O 1
ATOM 627 N N . CYS A 1 86 ? -2.386 8.877 15.347 1.00 73.88 86 CYS A N 1
ATOM 628 C CA . CYS A 1 86 ? -1.922 10.217 15.724 1.00 73.88 86 CYS A CA 1
ATOM 629 C C . CYS A 1 86 ? -3.070 11.231 15.879 1.00 73.88 86 CYS A C 1
ATOM 631 O O . CYS A 1 86 ? -2.999 12.124 16.723 1.00 73.88 86 CYS A O 1
ATOM 633 N N . GLY A 1 87 ? -4.137 11.094 15.087 1.00 67.06 87 GLY A N 1
ATOM 634 C CA . GLY A 1 87 ? -5.328 11.947 15.132 1.00 67.06 87 GLY A CA 1
ATOM 635 C C . GLY A 1 87 ? -6.184 11.772 16.391 1.00 67.06 87 GLY A C 1
ATOM 636 O O . GLY A 1 87 ? -7.066 12.589 16.645 1.00 67.06 87 GLY A O 1
ATOM 637 N N . LEU A 1 88 ? -5.913 10.747 17.209 1.00 63.84 88 LEU A N 1
ATOM 638 C CA . LEU A 1 88 ? -6.505 10.594 18.543 1.00 63.84 88 LEU A CA 1
ATOM 639 C C . LEU A 1 88 ? -5.931 11.604 19.557 1.00 63.84 88 LEU A C 1
ATOM 641 O O . LEU A 1 88 ? -6.501 11.780 20.634 1.00 63.84 88 LEU A O 1
ATOM 645 N N . SER A 1 89 ? -4.825 12.283 19.225 1.00 60.31 89 SER A N 1
ATOM 646 C CA . SER A 1 89 ? -4.301 13.413 19.998 1.00 60.31 89 SER A CA 1
ATOM 647 C C . SER A 1 89 ? -4.970 14.734 19.591 1.00 60.31 89 SER A C 1
ATOM 649 O O . SER A 1 89 ? -5.214 14.960 18.406 1.00 60.31 89 SER A O 1
ATOM 651 N N . PRO A 1 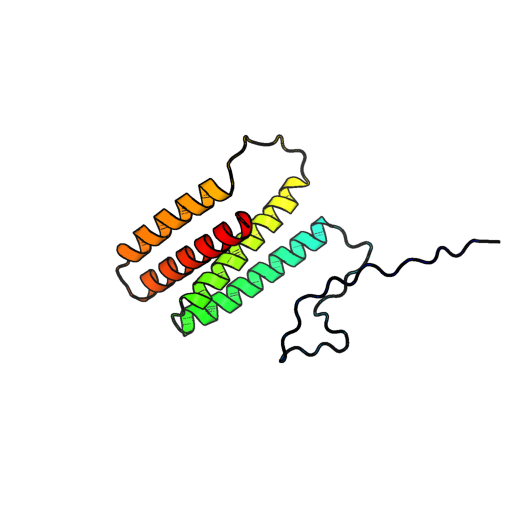90 ? -5.231 15.656 20.539 1.00 52.34 90 PRO A N 1
ATOM 652 C CA . PRO A 1 90 ? -5.836 16.954 20.253 1.00 52.34 90 PRO A CA 1
ATOM 653 C C . PRO A 1 90 ? -4.835 17.874 19.535 1.00 52.34 90 PRO A C 1
ATOM 655 O O . PRO A 1 90 ? -4.185 18.716 20.151 1.00 52.34 90 PRO A O 1
ATOM 658 N N . ALA A 1 91 ? -4.692 17.711 18.221 1.00 61.25 91 ALA A N 1
ATOM 659 C CA . ALA A 1 91 ? -3.939 18.612 17.358 1.00 61.25 91 ALA A CA 1
ATOM 660 C C . ALA A 1 91 ? -4.902 19.457 16.512 1.00 61.25 91 ALA A C 1
ATOM 662 O O . ALA A 1 91 ? -5.891 18.952 15.982 1.00 61.25 91 ALA A O 1
ATOM 663 N N . GLN A 1 92 ? -4.614 20.756 16.380 1.00 53.75 92 GLN A N 1
ATOM 664 C CA . GLN A 1 92 ? -5.345 21.623 15.455 1.00 53.75 92 GLN A CA 1
ATOM 665 C C . GLN A 1 92 ? -5.149 21.120 14.014 1.00 53.75 92 GLN A C 1
ATOM 667 O O . GLN A 1 92 ? -4.006 20.842 13.634 1.00 53.75 92 GLN A O 1
ATOM 672 N N . PRO A 1 93 ? -6.217 21.028 13.201 1.00 53.28 93 PRO A N 1
ATOM 673 C CA . PRO A 1 93 ? -6.093 20.637 11.804 1.00 53.28 93 PRO A CA 1
ATOM 674 C C . PRO A 1 93 ? -5.198 21.646 11.075 1.00 53.28 93 PRO A C 1
ATOM 676 O O . PRO A 1 93 ? -5.487 22.844 11.043 1.00 53.28 93 PRO A O 1
ATOM 679 N N . LYS A 1 94 ? -4.081 21.166 10.515 1.00 60.47 94 LYS A N 1
ATOM 680 C CA . LYS A 1 94 ? -3.345 21.926 9.501 1.00 60.47 94 LYS A CA 1
ATOM 681 C C . LYS A 1 94 ? -4.193 21.944 8.229 1.00 60.47 94 LYS A C 1
ATOM 683 O O . LYS A 1 94 ? -4.890 20.974 7.951 1.00 60.47 94 LYS A O 1
ATOM 688 N N . ALA A 1 95 ? -4.169 23.083 7.538 1.00 53.66 95 ALA A N 1
ATOM 689 C CA . ALA A 1 95 ? -5.010 23.390 6.386 1.00 53.66 95 ALA A CA 1
ATOM 690 C C . ALA A 1 95 ? -5.056 22.254 5.350 1.00 53.66 95 ALA A C 1
ATOM 692 O O . ALA A 1 95 ? -4.051 21.582 5.137 1.00 53.66 95 ALA A O 1
ATOM 693 N N . ASP A 1 96 ? -6.230 22.107 4.729 1.00 55.44 96 ASP A N 1
ATOM 694 C CA . ASP A 1 96 ? -6.618 21.154 3.683 1.00 55.44 96 ASP A CA 1
ATOM 695 C C . ASP A 1 96 ? -5.547 20.928 2.596 1.00 55.44 96 ASP A C 1
ATOM 697 O O . ASP A 1 96 ? -5.621 21.472 1.492 1.00 55.44 96 ASP A O 1
ATOM 701 N N . GLU A 1 97 ? -4.559 20.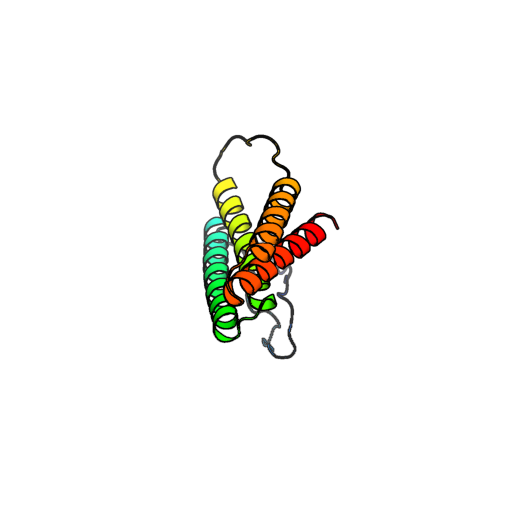075 2.857 1.00 63.50 97 GLU A N 1
ATOM 702 C CA . GLU A 1 97 ? -3.804 19.439 1.785 1.00 63.50 97 GLU A CA 1
ATOM 703 C C . GLU A 1 97 ? -4.644 18.277 1.264 1.00 63.50 97 GLU A C 1
ATOM 705 O O . GLU A 1 97 ? -4.841 17.264 1.933 1.00 63.50 97 GLU A O 1
ATOM 710 N N . SER A 1 98 ? -5.190 18.453 0.059 1.00 74.75 98 SER A N 1
ATOM 711 C CA . SER A 1 98 ? -5.942 17.408 -0.627 1.00 74.75 98 SER A CA 1
ATOM 712 C C . SER A 1 98 ? -5.055 16.164 -0.786 1.00 74.75 98 SER A C 1
ATOM 714 O O . SER A 1 98 ? -4.035 16.248 -1.481 1.00 74.75 98 SER A O 1
ATOM 716 N N . PRO A 1 99 ? -5.442 14.996 -0.232 1.00 78.25 99 PRO A N 1
ATOM 717 C CA . PRO A 1 99 ? -4.685 13.753 -0.397 1.00 78.25 99 PRO A CA 1
ATOM 718 C C . PRO A 1 99 ? -4.446 13.404 -1.872 1.00 78.25 99 PRO A C 1
ATOM 720 O O . PRO A 1 99 ? -3.392 12.887 -2.232 1.00 78.25 99 PRO A O 1
ATOM 723 N N . LEU A 1 100 ? -5.388 13.762 -2.752 1.00 86.38 100 LEU A N 1
ATOM 724 C CA . LEU A 1 100 ? -5.256 13.582 -4.199 1.00 86.38 100 LEU A CA 1
ATOM 725 C C . LEU A 1 100 ? -4.155 14.455 -4.813 1.00 86.38 100 LEU A C 1
ATOM 727 O O . LEU A 1 100 ? -3.507 14.028 -5.764 1.00 86.38 100 LEU A O 1
ATOM 731 N N . GLY A 1 101 ? -3.933 15.664 -4.289 1.00 86.25 101 GLY A N 1
ATOM 732 C CA . GLY A 1 101 ? -2.852 16.545 -4.739 1.00 86.25 101 GLY A CA 1
ATOM 733 C C . GLY A 1 101 ? -1.485 15.907 -4.504 1.00 86.25 101 GLY A C 1
ATOM 734 O O . GLY A 1 101 ? -0.719 15.734 -5.451 1.00 86.25 101 GLY A O 1
ATOM 735 N N . PHE A 1 102 ? -1.246 15.452 -3.272 1.00 87.62 102 PHE A N 1
ATOM 736 C CA . PHE A 1 102 ? -0.033 14.723 -2.901 1.00 87.62 102 PHE A CA 1
ATOM 737 C C . PHE A 1 102 ? 0.172 13.463 -3.756 1.00 87.62 102 PHE A C 1
ATOM 739 O O . PHE A 1 102 ? 1.257 13.241 -4.293 1.00 87.62 102 PHE A O 1
ATOM 746 N N . LEU A 1 103 ? -0.874 12.645 -3.936 1.00 90.88 103 LEU A N 1
ATOM 747 C CA . LEU A 1 103 ? -0.771 11.406 -4.716 1.00 90.88 103 LEU A CA 1
ATOM 748 C C . LEU A 1 103 ? -0.451 11.669 -6.194 1.00 90.88 103 LEU A C 1
ATOM 750 O O . LEU A 1 103 ? 0.325 10.923 -6.792 1.00 90.88 103 LEU A O 1
ATOM 754 N N . ARG A 1 104 ? -1.011 12.728 -6.792 1.00 93.69 104 ARG A N 1
ATOM 755 C CA . ARG A 1 104 ? -0.728 13.105 -8.187 1.00 93.69 104 ARG A CA 1
ATOM 756 C C . ARG A 1 104 ? 0.701 13.609 -8.369 1.00 93.69 104 ARG A C 1
ATOM 758 O O . ARG A 1 104 ? 1.337 13.256 -9.360 1.00 93.69 104 ARG A O 1
ATOM 765 N N . GLU A 1 105 ? 1.217 14.388 -7.422 1.00 92.88 105 GLU A N 1
ATOM 766 C CA . GLU A 1 105 ? 2.620 14.817 -7.428 1.00 92.88 105 GLU A CA 1
ATOM 767 C C . GLU A 1 105 ? 3.560 13.611 -7.298 1.00 92.88 105 GLU A C 1
ATOM 769 O O . GLU A 1 105 ? 4.450 13.415 -8.127 1.00 92.88 105 GLU A O 1
ATOM 774 N N . ALA A 1 106 ? 3.291 12.724 -6.337 1.00 91.88 106 ALA A N 1
ATOM 775 C CA . ALA A 1 106 ? 4.076 11.512 -6.130 1.00 91.88 106 ALA A CA 1
ATOM 776 C C . ALA A 1 106 ? 4.029 10.548 -7.335 1.00 91.88 106 ALA A C 1
ATOM 778 O O . ALA A 1 106 ? 5.023 9.872 -7.634 1.00 91.88 106 ALA A O 1
ATOM 779 N N . LEU A 1 107 ? 2.901 10.497 -8.054 1.00 95.31 107 LEU A N 1
ATOM 780 C CA . LEU A 1 107 ? 2.766 9.771 -9.316 1.00 95.31 107 LEU A CA 1
ATOM 781 C C . LE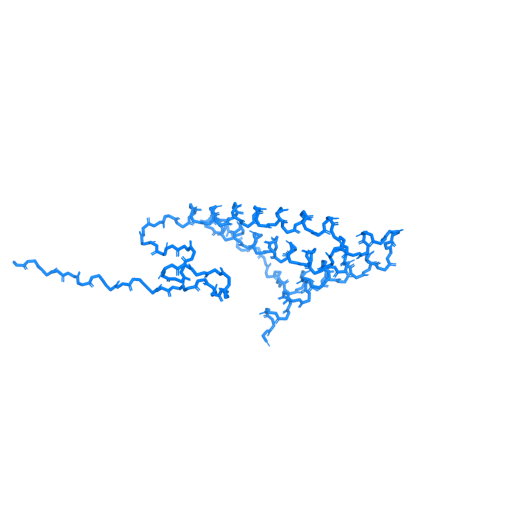U A 1 107 ? 3.673 10.360 -10.402 1.00 95.31 107 LEU A C 1
ATOM 783 O O . LEU A 1 107 ? 4.436 9.613 -11.018 1.00 95.31 107 LEU A O 1
ATOM 787 N N . ALA A 1 108 ? 3.613 11.675 -10.623 1.00 95.38 108 ALA A N 1
ATOM 788 C CA . ALA A 1 108 ? 4.435 12.351 -11.625 1.00 95.38 108 ALA A CA 1
ATOM 789 C C . ALA A 1 108 ? 5.936 12.144 -11.353 1.00 95.38 108 ALA A C 1
ATOM 791 O O . ALA A 1 108 ? 6.701 11.813 -12.264 1.00 95.38 108 ALA A O 1
ATOM 792 N N . ASP A 1 109 ? 6.342 12.243 -10.087 1.00 95.50 109 ASP A N 1
ATOM 793 C CA . ASP A 1 109 ? 7.711 11.969 -9.655 1.00 95.50 109 ASP A CA 1
ATOM 794 C C . ASP A 1 109 ? 8.125 10.519 -9.914 1.00 95.50 109 ASP A C 1
ATOM 796 O O . ASP A 1 109 ? 9.215 10.268 -10.433 1.00 95.50 109 ASP A O 1
ATOM 800 N N . SER A 1 110 ? 7.252 9.554 -9.615 1.00 94.38 110 SER A N 1
ATOM 801 C CA . SER A 1 110 ? 7.541 8.133 -9.846 1.00 94.38 110 SER A CA 1
ATOM 802 C C . SER A 1 110 ? 7.689 7.821 -11.336 1.00 94.38 110 SER A C 1
ATOM 804 O O . SER A 1 110 ? 8.630 7.134 -11.728 1.00 94.38 110 SER A O 1
ATOM 806 N N . GLN A 1 111 ? 6.830 8.389 -12.187 1.00 96.44 111 GLN A N 1
ATOM 807 C CA . GLN A 1 111 ? 6.924 8.246 -13.644 1.00 96.44 111 GLN A CA 1
ATOM 808 C C . GLN A 1 111 ? 8.215 8.861 -14.197 1.00 96.44 111 GLN A C 1
ATOM 810 O O . GLN A 1 111 ? 8.896 8.260 -15.033 1.00 96.44 111 GLN A O 1
ATOM 815 N N . LYS A 1 112 ? 8.598 10.042 -13.697 1.00 96.12 112 LYS A N 1
ATOM 816 C CA . LYS A 1 112 ? 9.866 10.685 -14.052 1.00 96.12 112 LYS A CA 1
ATOM 817 C C . LYS A 1 112 ? 11.061 9.820 -13.649 1.00 96.12 112 LYS A C 1
ATOM 819 O O . LYS A 1 112 ? 11.966 9.623 -14.458 1.00 96.12 112 LYS A O 1
ATOM 824 N N . GLN A 1 113 ? 11.059 9.284 -12.430 1.00 94.44 113 GLN A N 1
ATOM 825 C CA . GLN A 1 113 ? 12.129 8.419 -11.926 1.00 94.44 113 GLN A CA 1
ATOM 826 C C . GLN A 1 113 ? 12.223 7.101 -12.706 1.00 94.44 113 GLN A C 1
ATOM 828 O O . GLN A 1 113 ? 13.330 6.677 -13.033 1.00 94.44 113 GLN A O 1
ATOM 833 N N . ALA A 1 114 ? 11.094 6.504 -13.100 1.00 93.12 114 ALA A N 1
ATOM 834 C CA . ALA A 1 114 ? 11.072 5.329 -13.972 1.00 93.12 114 ALA A CA 1
ATOM 835 C C . ALA A 1 114 ? 11.727 5.605 -15.337 1.00 93.12 114 ALA A C 1
ATOM 837 O O . ALA A 1 114 ? 12.542 4.809 -15.807 1.00 93.12 114 ALA A O 1
ATOM 838 N N . GLY A 1 115 ? 11.442 6.763 -15.946 1.00 91.88 115 GLY A N 1
ATOM 839 C CA . GLY A 1 115 ? 12.064 7.187 -17.206 1.00 91.88 115 GLY A CA 1
ATOM 840 C C . GLY A 1 115 ? 13.566 7.487 -17.099 1.00 91.88 115 GLY A C 1
ATOM 841 O O . GLY A 1 115 ? 14.280 7.415 -18.096 1.00 91.88 115 GLY A O 1
ATOM 842 N N . GLN A 1 116 ? 14.055 7.802 -15.897 1.00 94.69 116 GLN A N 1
ATOM 843 C CA . GLN A 1 116 ? 15.465 8.103 -15.609 1.00 94.69 116 GLN A CA 1
ATOM 844 C C . GLN A 1 116 ? 16.234 6.913 -15.009 1.00 94.69 116 GLN A C 1
ATOM 846 O O . GLN A 1 116 ? 17.440 7.018 -14.757 1.00 94.69 116 GLN A O 1
ATOM 851 N N . ALA A 1 117 ? 15.556 5.791 -14.761 1.00 93.81 117 ALA A N 1
ATOM 852 C CA . ALA A 1 117 ? 16.132 4.633 -14.102 1.00 93.81 117 ALA A CA 1
ATOM 853 C C . ALA A 1 117 ? 17.272 4.026 -14.932 1.00 93.81 117 ALA A C 1
ATOM 855 O O . ALA A 1 117 ? 17.133 3.730 -16.118 1.00 93.81 117 ALA A O 1
ATOM 856 N N . ARG A 1 118 ? 18.418 3.804 -14.279 1.00 92.38 118 ARG A N 1
ATOM 857 C CA . ARG A 1 118 ? 19.632 3.263 -14.919 1.00 92.38 118 ARG A CA 1
ATOM 858 C C . ARG A 1 118 ? 19.685 1.736 -14.942 1.00 92.38 118 ARG A C 1
ATOM 860 O O . ARG A 1 118 ? 20.575 1.168 -15.564 1.00 92.38 118 ARG A O 1
ATOM 867 N N . THR A 1 119 ? 18.770 1.073 -14.238 1.00 92.62 119 THR A N 1
ATOM 868 C CA . THR A 1 119 ? 18.699 -0.388 -14.146 1.00 92.62 119 THR A CA 1
ATOM 869 C C . THR A 1 119 ? 17.261 -0.858 -14.317 1.00 92.62 119 THR A C 1
ATOM 871 O O . THR A 1 119 ? 16.323 -0.135 -13.974 1.00 92.62 119 THR A O 1
ATOM 874 N N . ALA A 1 120 ? 17.093 -2.089 -14.805 1.00 89.06 120 ALA A N 1
ATOM 875 C CA . ALA A 1 120 ? 15.783 -2.728 -14.887 1.00 89.06 120 ALA A CA 1
ATOM 876 C C . ALA A 1 120 ? 15.119 -2.806 -13.502 1.00 89.06 120 ALA A C 1
ATOM 878 O O . ALA A 1 120 ? 13.978 -2.390 -13.368 1.00 89.06 120 ALA A O 1
ATOM 879 N N . LYS A 1 121 ? 15.868 -3.194 -12.455 1.00 88.88 121 LYS A N 1
ATOM 880 C CA . LYS A 1 121 ? 15.365 -3.242 -11.069 1.00 88.88 121 LYS A CA 1
ATOM 881 C C . LYS A 1 121 ? 14.793 -1.894 -10.609 1.00 88.88 121 LYS A C 1
ATOM 883 O O . LYS A 1 121 ? 13.681 -1.846 -10.096 1.00 88.88 121 LYS A O 1
ATOM 888 N N . MET A 1 122 ? 15.526 -0.794 -10.811 1.00 90.56 122 MET A N 1
ATOM 889 C CA . MET A 1 122 ? 15.040 0.544 -10.441 1.00 90.56 122 MET A CA 1
ATOM 890 C C . MET A 1 122 ? 13.798 0.939 -11.236 1.00 90.56 122 MET A C 1
ATOM 892 O O . MET A 1 122 ? 12.865 1.503 -10.671 1.00 90.56 122 MET A O 1
ATOM 896 N N . ARG A 1 123 ? 13.770 0.626 -12.535 1.00 92.81 123 ARG A N 1
ATOM 897 C CA . ARG A 1 123 ? 12.615 0.913 -13.382 1.00 92.81 123 ARG A CA 1
ATOM 898 C C . ARG A 1 123 ? 11.376 0.152 -12.911 1.00 92.81 123 ARG A C 1
ATOM 900 O O . ARG A 1 123 ? 10.364 0.788 -12.658 1.00 92.81 123 ARG A O 1
ATOM 907 N N . THR A 1 124 ? 11.487 -1.159 -12.700 1.00 90.06 124 THR A N 1
ATOM 908 C CA . THR A 1 124 ? 10.416 -2.022 -12.177 1.00 90.06 124 THR A CA 1
ATOM 909 C C . THR A 1 124 ? 9.850 -1.488 -10.862 1.00 90.06 124 THR A C 1
ATOM 911 O O . THR A 1 124 ? 8.634 -1.421 -10.691 1.00 90.06 124 THR A O 1
ATOM 914 N N . TYR A 1 125 ? 10.720 -1.062 -9.944 1.00 90.56 125 TYR A N 1
ATOM 915 C CA . TYR A 1 125 ? 10.311 -0.463 -8.677 1.00 90.56 125 TYR A CA 1
ATOM 916 C C . TYR A 1 125 ? 9.510 0.835 -8.870 1.00 90.56 125 TYR A C 1
ATOM 918 O O . TYR A 1 125 ? 8.428 0.979 -8.299 1.00 90.56 125 TYR A O 1
ATOM 926 N N . HIS A 1 126 ? 10.003 1.771 -9.689 1.00 93.62 126 HIS A N 1
ATOM 927 C CA . HIS A 1 126 ? 9.311 3.040 -9.932 1.00 93.62 126 HIS A CA 1
ATOM 928 C C . HIS A 1 126 ? 8.013 2.860 -10.733 1.00 93.62 126 HIS A C 1
ATOM 930 O O . HIS A 1 126 ? 7.034 3.547 -10.445 1.00 93.62 126 HIS A O 1
ATOM 936 N N . ASP A 1 127 ? 7.975 1.912 -11.671 1.00 93.38 127 ASP A N 1
ATOM 937 C CA . ASP A 1 127 ? 6.767 1.532 -12.409 1.00 93.38 127 ASP A CA 1
ATOM 938 C C . ASP A 1 127 ? 5.710 0.939 -11.460 1.00 93.38 127 ASP A C 1
ATOM 940 O O . ASP A 1 127 ? 4.544 1.337 -11.504 1.00 93.38 127 ASP A O 1
ATOM 944 N N . GLY A 1 128 ? 6.114 0.053 -10.541 1.00 92.56 128 GLY A N 1
ATOM 945 C CA . GLY A 1 128 ? 5.234 -0.484 -9.499 1.00 92.56 128 GLY A CA 1
ATOM 946 C C . GLY A 1 128 ? 4.692 0.609 -8.574 1.00 92.56 128 GLY A C 1
ATOM 947 O O . GLY A 1 128 ? 3.486 0.691 -8.337 1.00 92.56 128 GLY A O 1
ATOM 948 N N . ARG A 1 129 ? 5.561 1.517 -8.117 1.00 93.62 129 ARG A N 1
ATOM 949 C CA . ARG A 1 129 ? 5.174 2.678 -7.299 1.00 93.62 129 ARG A CA 1
ATOM 950 C C . ARG A 1 129 ? 4.188 3.602 -8.025 1.00 93.62 129 ARG A C 1
ATOM 952 O O . ARG A 1 129 ? 3.197 4.023 -7.435 1.00 93.62 129 ARG A O 1
ATOM 959 N N . ALA A 1 130 ? 4.427 3.899 -9.303 1.00 95.00 130 ALA A N 1
ATOM 960 C CA . ALA A 1 130 ? 3.516 4.701 -10.117 1.00 95.00 130 ALA A CA 1
ATOM 961 C C . ALA A 1 130 ? 2.146 4.018 -10.269 1.00 95.00 130 ALA A C 1
ATOM 963 O O . ALA A 1 130 ? 1.113 4.665 -10.102 1.00 95.00 130 ALA A O 1
ATOM 964 N N . SER A 1 131 ? 2.128 2.706 -10.518 1.00 94.62 131 SER A N 1
ATOM 965 C CA . SER A 1 131 ? 0.888 1.927 -10.593 1.00 94.62 131 SER A CA 1
ATOM 966 C C . SER A 1 131 ? 0.094 1.980 -9.281 1.00 94.62 131 SER A C 1
ATOM 968 O O . SER A 1 131 ? -1.112 2.224 -9.306 1.00 94.62 131 SER A O 1
ATOM 970 N N . ALA A 1 132 ? 0.764 1.855 -8.131 1.00 93.06 132 ALA A N 1
ATOM 971 C CA . ALA A 1 132 ? 0.124 1.975 -6.821 1.00 93.06 132 ALA A CA 1
ATOM 972 C C . ALA A 1 132 ? -0.564 3.337 -6.628 1.00 93.06 132 ALA A C 1
ATOM 974 O O . ALA A 1 132 ? -1.712 3.391 -6.187 1.00 93.06 132 ALA A O 1
ATOM 975 N N . PHE A 1 133 ? 0.095 4.438 -7.006 1.00 93.94 133 PHE A N 1
ATOM 976 C CA . PHE A 1 133 ? -0.518 5.765 -6.924 1.00 93.94 133 PHE A CA 1
ATOM 977 C C . PHE A 1 133 ? -1.722 5.919 -7.854 1.00 93.94 133 PHE A C 1
ATOM 979 O O . PHE A 1 133 ? -2.720 6.500 -7.442 1.00 93.94 133 PHE A O 1
ATOM 986 N N . GLN A 1 134 ? -1.674 5.370 -9.070 1.00 94.56 134 GLN A N 1
ATOM 987 C CA . GLN A 1 134 ? -2.825 5.384 -9.981 1.00 94.56 134 GLN A CA 1
ATOM 988 C C . GLN A 1 134 ? -4.029 4.647 -9.389 1.00 94.56 134 GLN A C 1
ATOM 990 O O . GLN A 1 134 ? -5.140 5.170 -9.423 1.00 94.56 134 GLN A O 1
ATOM 995 N N . ILE A 1 135 ? -3.802 3.465 -8.807 1.00 92.00 135 ILE A N 1
ATOM 996 C CA . ILE A 1 135 ? -4.847 2.681 -8.138 1.00 92.00 135 ILE A CA 1
ATOM 997 C C . ILE A 1 135 ? -5.431 3.463 -6.956 1.00 92.00 135 ILE A C 1
ATOM 999 O O . ILE A 1 135 ? -6.649 3.548 -6.818 1.00 92.00 135 ILE A O 1
ATOM 1003 N N . ALA A 1 136 ? -4.576 4.063 -6.124 1.00 89.19 136 ALA A N 1
ATOM 1004 C CA . ALA A 1 136 ? -5.011 4.844 -4.969 1.00 89.19 136 ALA A CA 1
ATOM 1005 C C . ALA A 1 136 ? -5.826 6.084 -5.374 1.00 89.19 136 ALA A C 1
ATOM 1007 O O . ALA A 1 136 ? -6.857 6.357 -4.768 1.00 89.19 136 ALA A O 1
ATOM 1008 N N . ILE A 1 137 ? -5.395 6.809 -6.412 1.00 92.50 137 ILE A N 1
ATOM 1009 C CA . ILE A 1 137 ? -6.130 7.958 -6.960 1.00 92.50 137 ILE A CA 1
ATOM 1010 C C . ILE A 1 137 ? -7.504 7.511 -7.457 1.00 92.50 137 ILE A C 1
ATOM 1012 O O . ILE A 1 137 ? -8.504 8.075 -7.026 1.00 92.50 137 ILE A O 1
ATOM 1016 N N . ALA A 1 138 ? -7.565 6.465 -8.287 1.00 91.19 138 ALA A N 1
ATOM 1017 C CA . ALA A 1 138 ? -8.828 5.953 -8.816 1.00 91.19 138 ALA A CA 1
ATOM 1018 C C . ALA A 1 138 ? -9.795 5.537 -7.694 1.00 91.19 138 ALA A C 1
ATOM 1020 O O . ALA A 1 138 ? -10.969 5.890 -7.726 1.00 91.19 138 ALA A O 1
ATOM 1021 N N . ALA A 1 139 ? -9.296 4.853 -6.658 1.00 87.81 139 ALA A N 1
ATOM 1022 C CA . ALA A 1 139 ? -10.108 4.440 -5.514 1.00 87.81 139 ALA A CA 1
ATOM 1023 C C . ALA A 1 139 ? -10.663 5.620 -4.692 1.00 87.81 139 ALA A C 1
ATOM 1025 O O . ALA A 1 139 ? -11.718 5.490 -4.074 1.00 87.81 139 ALA A O 1
ATOM 1026 N N . LEU A 1 140 ? -9.951 6.750 -4.654 1.00 85.75 140 LEU A N 1
ATOM 1027 C CA . LEU A 1 140 ? -10.371 7.959 -3.939 1.00 85.75 140 LEU A CA 1
ATOM 1028 C C . LEU A 1 140 ? -11.270 8.876 -4.781 1.00 85.75 140 LEU A C 1
ATOM 1030 O O . LEU A 1 140 ? -12.030 9.656 -4.211 1.00 85.75 140 LEU A O 1
ATOM 1034 N N . GLU A 1 141 ? -11.172 8.809 -6.109 1.00 88.12 141 GLU A N 1
ATOM 1035 C CA . GLU A 1 141 ? -12.000 9.588 -7.036 1.00 88.12 141 GLU A CA 1
ATOM 1036 C C . GLU A 1 141 ? -13.385 8.964 -7.276 1.00 88.12 141 GLU A C 1
ATOM 1038 O O . GLU A 1 141 ? -14.338 9.720 -7.473 1.00 88.12 141 GLU A O 1
ATOM 1043 N N . GLY A 1 142 ? -13.512 7.633 -7.162 1.00 72.62 142 GLY A N 1
ATOM 1044 C CA . GLY A 1 142 ? -14.780 6.899 -7.290 1.00 72.62 142 GLY A CA 1
ATOM 1045 C C . GLY A 1 142 ? -15.033 6.354 -8.687 1.00 72.62 142 GLY A C 1
ATOM 1046 O O . GLY A 1 142 ? -15.414 7.150 -9.572 1.00 72.62 142 GLY A O 1
#

pLDDT: mean 77.69, std 18.13, range [34.78, 96.44]

Sequence (142 aa):
MSHLALVAPAPKRGTASHEFFHSIDGNLLQVRQGIDLSAALLQVSCLLDTARAAVLSVAEDHQDNVAHGAAYLIELAQGLVNAAECGLSPAQPKADESPLGFLREALADSQKQAGQARTAKMRTYHDGRASAFQIAIAALEG